Protein AF-A0A962DD55-F1 (afdb_monomer)

Solvent-accessible surface area (backbone atoms only — not comparable to full-atom values): 5621 Å² t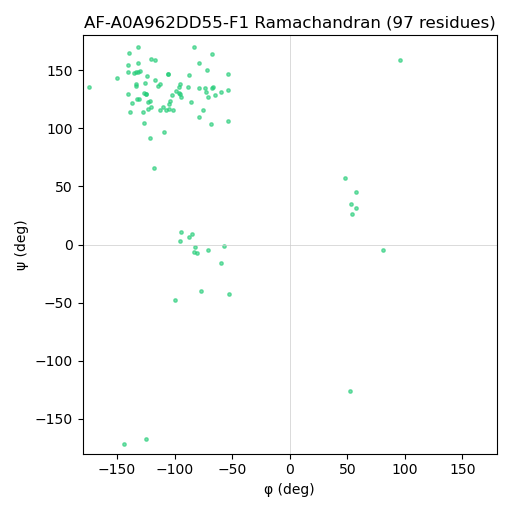otal; per-residue (Å²): 134,82,79,82,55,85,83,34,59,49,79,49,73,47,81,42,82,49,92,60,15,28,31,39,32,30,30,42,37,30,65,32,90,48,31,33,35,43,28,40,47,34,39,36,40,35,19,72,80,78,49,72,49,76,46,75,66,70,40,68,50,47,80,38,51,48,72,34,74,42,79,57,45,44,73,49,71,69,40,40,65,81,50,44,78,68,47,77,51,74,41,74,47,78,44,75,66,73,134

Foldseek 3Di:
DPPQDPVQKDKDWDWDDDDQAIKIFIKIFAQTQFWKKKKWQWKKFQWPVRDIDIDRDIDILDIAHHRGMDTRSDMDPRHRGNTDGPDMDTDMDMGTDDD

Radius of gyration: 15.12 Å; Cα contacts (8 Å, |Δi|>4): 242; chains: 1; bounding box: 34×27×42 Å

Structure (mmCIF, N/CA/C/O backbone):
data_AF-A0A962DD55-F1
#
_entry.id   AF-A0A962DD55-F1
#
loop_
_atom_site.group_PDB
_atom_site.id
_atom_site.type_symbol
_atom_site.label_atom_id
_atom_site.label_alt_id
_atom_site.label_comp_id
_atom_site.label_asym_id
_atom_site.label_entity_id
_atom_site.label_seq_id
_atom_site.pdbx_PDB_ins_code
_atom_site.Cartn_x
_atom_site.Cartn_y
_atom_site.Cartn_z
_atom_site.occupancy
_atom_site.B_iso_or_equiv
_atom_site.auth_seq_id
_atom_site.auth_comp_id
_atom_site.auth_asym_id
_atom_site.auth_atom_id
_atom_site.pdbx_PDB_model_num
ATOM 1 N N . MET A 1 1 ? 15.760 -18.835 -22.527 1.00 33.12 1 MET A N 1
ATOM 2 C CA . MET A 1 1 ? 15.095 -17.534 -22.321 1.00 33.12 1 MET A CA 1
ATOM 3 C C . MET A 1 1 ? 14.133 -17.713 -21.166 1.00 33.12 1 MET A C 1
ATOM 5 O O . MET A 1 1 ? 13.143 -18.407 -21.337 1.00 33.12 1 MET A O 1
ATOM 9 N N . GLN A 1 2 ? 14.482 -17.225 -19.975 1.00 32.28 2 GLN A N 1
ATOM 10 C CA . GLN A 1 2 ? 13.515 -17.140 -18.881 1.00 32.28 2 GLN A CA 1
ATOM 11 C C . GLN A 1 2 ? 12.606 -15.953 -19.196 1.00 32.28 2 GLN A C 1
ATOM 13 O O . GLN A 1 2 ? 13.087 -14.829 -19.307 1.00 32.28 2 GLN A O 1
ATOM 18 N N . THR A 1 3 ? 11.323 -16.221 -19.415 1.00 38.31 3 THR A N 1
ATOM 19 C CA . THR A 1 3 ? 10.257 -15.223 -19.317 1.00 38.31 3 THR A CA 1
ATOM 20 C C . THR A 1 3 ? 10.371 -14.579 -17.938 1.00 38.31 3 THR A C 1
ATOM 22 O O . THR A 1 3 ? 10.102 -15.243 -16.939 1.00 38.31 3 THR A O 1
ATOM 25 N N . LYS A 1 4 ? 10.863 -13.336 -17.873 1.00 44.06 4 LYS A N 1
ATOM 26 C CA . LYS A 1 4 ? 1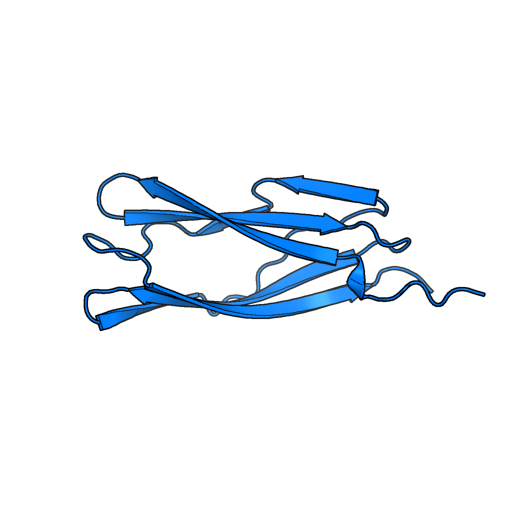0.833 -12.535 -16.647 1.00 44.06 4 LYS A CA 1
ATOM 27 C C . LYS A 1 4 ? 9.365 -12.216 -16.391 1.00 44.06 4 LYS A C 1
ATOM 29 O O . LYS A 1 4 ? 8.745 -11.487 -17.159 1.00 44.06 4 LYS A O 1
ATOM 34 N N . ASN A 1 5 ? 8.780 -12.925 -15.436 1.00 46.88 5 ASN A N 1
ATOM 35 C CA . ASN A 1 5 ? 7.365 -12.820 -15.132 1.00 46.88 5 ASN A CA 1
ATOM 36 C C . ASN A 1 5 ? 7.093 -11.478 -14.450 1.00 46.88 5 ASN A C 1
ATOM 38 O O . ASN A 1 5 ? 7.890 -10.989 -13.659 1.00 46.88 5 ASN A O 1
ATOM 42 N N . ARG A 1 6 ? 5.881 -10.964 -14.654 1.00 52.16 6 ARG A N 1
ATOM 43 C CA . ARG A 1 6 ? 5.271 -9.870 -13.878 1.00 52.16 6 ARG A CA 1
ATOM 44 C C . ARG A 1 6 ? 5.180 -10.143 -12.363 1.00 52.16 6 ARG A C 1
ATOM 46 O O . ARG A 1 6 ? 4.704 -9.286 -11.626 1.00 52.16 6 ARG A O 1
ATOM 53 N N . ASP A 1 7 ? 5.623 -11.320 -11.916 1.00 58.81 7 ASP A N 1
ATOM 54 C CA . ASP A 1 7 ? 5.640 -11.786 -10.526 1.00 58.81 7 ASP A CA 1
ATOM 55 C C . ASP A 1 7 ? 6.688 -11.064 -9.656 1.00 58.81 7 ASP A C 1
ATOM 57 O O . ASP A 1 7 ? 6.723 -11.273 -8.447 1.00 58.81 7 ASP A O 1
ATOM 61 N N . ASP A 1 8 ? 7.510 -10.190 -10.243 1.00 84.25 8 ASP A N 1
ATOM 62 C CA . ASP A 1 8 ? 8.614 -9.530 -9.541 1.00 84.25 8 ASP A CA 1
ATOM 63 C C . ASP A 1 8 ? 8.261 -8.130 -8.982 1.00 84.25 8 ASP A C 1
ATOM 65 O O . ASP A 1 8 ? 9.120 -7.458 -8.406 1.00 84.25 8 ASP A O 1
ATOM 69 N N . VAL A 1 9 ? 7.007 -7.670 -9.114 1.00 88.88 9 VAL A N 1
ATOM 70 C CA . VAL A 1 9 ? 6.536 -6.401 -8.520 1.00 88.88 9 VAL A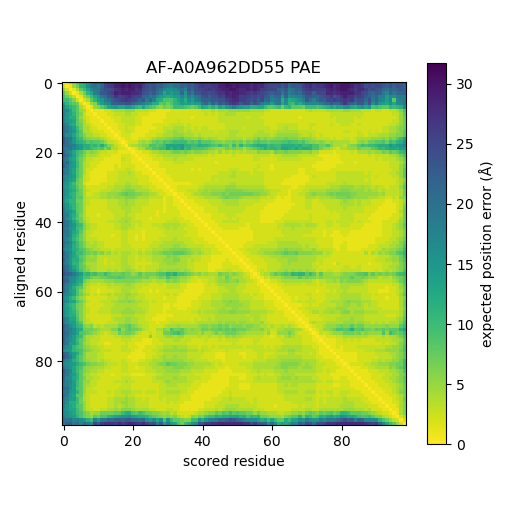 CA 1
ATOM 71 C C . VAL A 1 9 ? 5.663 -6.668 -7.294 1.00 88.88 9 VAL A C 1
ATOM 73 O O . VAL A 1 9 ? 4.554 -7.189 -7.404 1.00 88.88 9 VAL A O 1
ATOM 76 N N . GLU A 1 10 ? 6.116 -6.226 -6.121 1.00 93.12 10 GLU A N 1
ATOM 77 C CA . GLU A 1 10 ? 5.346 -6.303 -4.878 1.00 93.12 10 GLU A CA 1
ATOM 78 C C . GLU A 1 10 ? 4.775 -4.929 -4.510 1.00 93.12 10 GLU A C 1
ATOM 80 O O . GLU A 1 10 ? 5.509 -3.956 -4.315 1.00 93.12 10 GLU A O 1
ATOM 85 N N . VAL A 1 11 ? 3.450 -4.856 -4.354 1.00 92.56 11 VAL A N 1
ATOM 86 C CA . VAL A 1 11 ? 2.764 -3.709 -3.748 1.00 92.56 11 VAL A CA 1
ATOM 87 C C . VAL A 1 11 ? 2.274 -4.118 -2.368 1.00 92.56 11 VAL A C 1
ATOM 89 O O . VAL A 1 11 ? 1.401 -4.972 -2.227 1.00 92.56 11 VAL A O 1
ATOM 92 N N . SER A 1 12 ? 2.812 -3.478 -1.337 1.00 94.12 12 SER A N 1
ATOM 93 C CA . SER A 1 12 ? 2.462 -3.754 0.054 1.00 94.12 12 SER A CA 1
ATOM 94 C C . SER A 1 12 ? 2.162 -2.465 0.811 1.00 94.12 12 SER A C 1
ATOM 96 O O . SER A 1 12 ? 2.360 -1.352 0.319 1.00 94.12 12 SER A O 1
ATOM 98 N N . PHE A 1 13 ? 1.638 -2.584 2.028 1.00 94.69 13 PHE A N 1
ATOM 99 C CA . PHE A 1 13 ? 1.352 -1.424 2.863 1.00 94.69 13 PHE A CA 1
ATOM 100 C C . PHE A 1 13 ? 1.697 -1.682 4.324 1.00 94.69 13 PHE A C 1
ATOM 102 O O . PHE A 1 13 ? 1.700 -2.810 4.815 1.00 94.69 13 PHE A O 1
ATOM 109 N N . ARG A 1 14 ? 1.973 -0.597 5.049 1.00 94.69 14 ARG A N 1
ATOM 110 C CA . ARG A 1 14 ? 2.098 -0.591 6.507 1.00 94.69 14 ARG A CA 1
ATOM 111 C C . ARG A 1 14 ? 0.985 0.252 7.100 1.00 94.69 14 ARG A C 1
ATOM 113 O O . ARG A 1 14 ? 0.747 1.367 6.654 1.00 94.69 14 ARG A O 1
ATOM 120 N N . GLN A 1 15 ? 0.370 -0.250 8.161 1.00 93.94 15 GLN A N 1
ATOM 121 C CA . GLN A 1 15 ? -0.588 0.505 8.959 1.00 93.94 15 GLN A CA 1
ATOM 122 C C . GLN A 1 15 ? 0.111 1.053 10.205 1.00 93.94 15 GLN A C 1
ATOM 124 O O . GLN A 1 15 ? 0.817 0.324 10.905 1.00 93.94 15 GLN A O 1
ATOM 129 N N . LYS A 1 16 ? -0.081 2.336 10.496 1.00 94.50 16 LYS A N 1
ATOM 130 C CA . LYS A 1 16 ? 0.406 2.997 11.706 1.00 94.50 16 LYS A CA 1
ATOM 131 C C . LYS A 1 16 ? -0.764 3.693 12.382 1.00 94.50 16 LYS A C 1
ATOM 133 O O . LYS A 1 16 ? -1.504 4.427 11.737 1.00 94.50 16 LYS A O 1
ATOM 138 N N . ARG A 1 17 ? -0.934 3.480 13.683 1.00 91.62 17 ARG A N 1
ATOM 139 C CA . ARG A 1 17 ? -1.959 4.201 14.439 1.00 91.62 17 ARG A CA 1
ATOM 140 C C . ARG A 1 17 ? -1.528 5.653 14.642 1.00 91.62 17 ARG A C 1
ATOM 142 O O . ARG A 1 17 ? -0.399 5.906 15.061 1.00 91.62 17 ARG A O 1
ATOM 149 N N . GLU A 1 18 ? -2.422 6.589 14.347 1.00 89.69 18 GLU A N 1
ATOM 150 C CA . GLU A 1 18 ? -2.192 8.028 14.468 1.00 89.69 18 GLU A CA 1
ATOM 151 C C . GLU A 1 18 ? -3.447 8.700 15.044 1.00 89.69 18 GLU A C 1
ATOM 153 O O . GLU A 1 18 ? -4.513 8.718 14.425 1.00 89.69 18 GLU A O 1
ATOM 158 N N . ASN A 1 19 ? -3.325 9.243 16.261 1.00 85.88 19 ASN A N 1
ATOM 159 C CA . ASN A 1 19 ? -4.446 9.756 17.054 1.00 85.88 19 ASN A CA 1
ATOM 1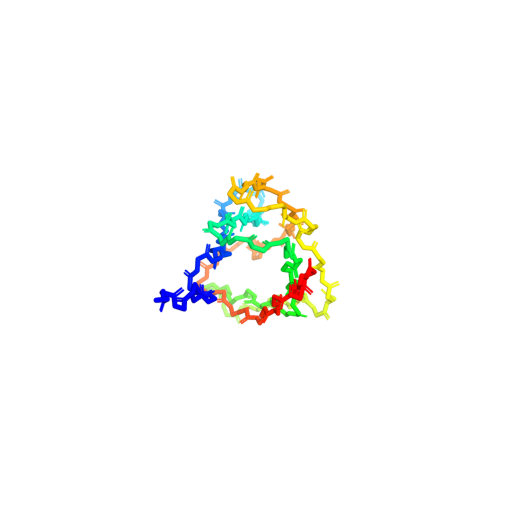60 C C . ASN A 1 19 ? -5.578 8.714 17.183 1.00 85.88 19 ASN A C 1
ATOM 162 O O . ASN A 1 19 ? -5.357 7.578 17.609 1.00 85.88 19 ASN A O 1
ATOM 166 N N . SER A 1 20 ? -6.798 9.101 16.816 1.00 89.12 20 SER A N 1
ATOM 167 C CA . SER A 1 20 ? -7.976 8.240 16.800 1.00 89.12 20 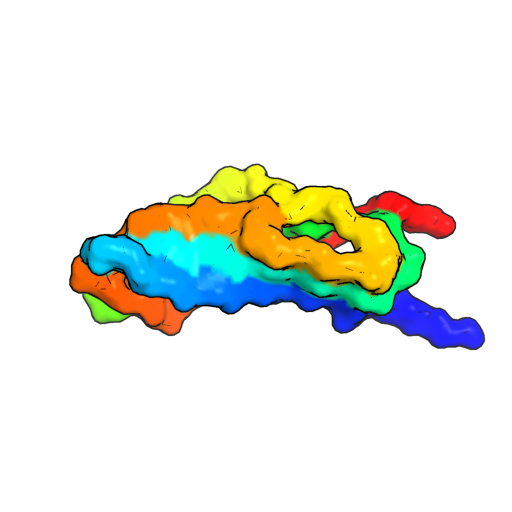SER A CA 1
ATOM 168 C C . SER A 1 20 ? -8.066 7.337 15.569 1.00 89.12 20 SER A C 1
ATOM 170 O O . SER A 1 20 ? -8.940 6.481 15.549 1.00 89.12 20 SER A O 1
ATOM 172 N N . GLY A 1 21 ? -7.210 7.482 14.556 1.00 94.06 21 GLY A N 1
ATOM 173 C CA . GLY A 1 21 ? -7.304 6.729 13.303 1.00 94.06 21 GLY A CA 1
ATOM 174 C C . GLY A 1 21 ? -6.042 5.966 12.935 1.00 94.06 21 GLY A C 1
ATOM 175 O O . GLY A 1 21 ? -5.106 5.809 13.721 1.00 94.06 21 GLY A O 1
ATOM 176 N N . TRP A 1 22 ? -6.031 5.506 11.691 1.00 95.88 22 TRP A N 1
ATOM 177 C CA . TRP A 1 22 ? -4.919 4.814 11.066 1.00 95.88 22 TRP A CA 1
ATOM 178 C C . TRP A 1 22 ? -4.393 5.618 9.884 1.00 95.88 22 TRP A C 1
ATOM 180 O O . TRP A 1 22 ? -5.142 6.230 9.120 1.00 95.88 22 TRP A O 1
ATOM 190 N N . GLN A 1 23 ? -3.079 5.598 9.757 1.00 95.75 23 GLN A N 1
ATOM 191 C CA . GLN A 1 23 ? -2.341 6.002 8.581 1.00 95.75 23 GLN A CA 1
ATOM 192 C C . GLN A 1 23 ? -1.906 4.730 7.853 1.00 95.75 23 GLN A C 1
ATOM 194 O O . GLN A 1 23 ? -1.332 3.830 8.471 1.00 95.75 23 GLN A O 1
ATOM 199 N N . VAL A 1 24 ? -2.180 4.648 6.555 1.00 95.50 24 VAL A N 1
ATOM 200 C CA . VAL A 1 24 ? -1.766 3.528 5.703 1.00 95.50 24 VAL A CA 1
ATOM 201 C C . VAL A 1 24 ? -0.731 4.041 4.717 1.00 95.50 24 VAL A C 1
ATOM 203 O O . VAL A 1 24 ? -1.010 4.921 3.908 1.00 95.50 24 VAL A O 1
ATOM 206 N N . GLU A 1 25 ? 0.488 3.526 4.826 1.00 95.69 25 GLU A N 1
ATOM 207 C CA . GLU A 1 25 ? 1.615 3.908 3.982 1.00 95.69 25 GLU A CA 1
ATOM 208 C C . GLU A 1 25 ? 1.893 2.806 2.966 1.00 95.69 25 GLU A C 1
ATOM 210 O O . GLU A 1 25 ? 2.203 1.672 3.342 1.00 95.69 25 GLU A O 1
ATOM 215 N N . TRP A 1 26 ? 1.811 3.152 1.687 1.00 95.25 26 TRP A N 1
ATOM 216 C CA . TRP A 1 26 ? 2.006 2.212 0.589 1.00 95.25 26 TRP A CA 1
ATOM 217 C C . TRP A 1 26 ? 3.471 2.110 0.193 1.00 95.25 26 TRP A C 1
ATOM 219 O O . TRP A 1 26 ? 4.229 3.082 0.261 1.00 95.25 26 TRP A O 1
ATOM 229 N N . LYS A 1 27 ? 3.877 0.916 -0.216 1.00 94.75 27 LYS A N 1
ATOM 230 C CA . LYS A 1 27 ? 5.243 0.569 -0.585 1.00 94.75 27 LYS A CA 1
ATOM 231 C C . LYS A 1 27 ? 5.219 -0.231 -1.872 1.00 94.75 27 LYS A C 1
ATOM 233 O O . LYS A 1 27 ? 4.283 -0.989 -2.114 1.00 94.75 27 LYS A O 1
ATOM 238 N N . VAL A 1 28 ? 6.264 -0.045 -2.662 1.00 94.81 28 VAL A N 1
ATOM 239 C CA . VAL A 1 28 ? 6.473 -0.791 -3.897 1.00 94.81 28 VAL A CA 1
ATOM 240 C C . VAL A 1 28 ? 7.907 -1.272 -3.942 1.00 94.81 28 VAL A C 1
ATOM 242 O O . VAL A 1 28 ? 8.833 -0.504 -3.651 1.00 94.81 28 VAL A O 1
ATOM 245 N N . GLU A 1 29 ? 8.070 -2.523 -4.335 1.00 95.19 29 GLU A N 1
ATOM 246 C CA . GLU A 1 29 ? 9.339 -3.139 -4.698 1.00 95.19 29 GLU A CA 1
ATOM 247 C C . GLU A 1 29 ? 9.215 -3.638 -6.138 1.00 95.19 29 GLU A C 1
ATOM 249 O O . GLU A 1 29 ? 8.280 -4.367 -6.461 1.00 95.19 29 GLU A O 1
ATOM 254 N N . ASN A 1 30 ? 10.108 -3.175 -7.011 1.00 93.81 30 ASN A N 1
ATOM 255 C CA . ASN A 1 30 ? 10.208 -3.608 -8.396 1.00 93.81 30 ASN A CA 1
ATOM 256 C C . ASN A 1 30 ? 11.485 -4.432 -8.551 1.00 93.81 30 ASN A C 1
ATOM 258 O O . ASN A 1 30 ? 12.557 -3.860 -8.730 1.00 93.81 30 ASN A O 1
ATOM 262 N N . ASN A 1 31 ? 11.364 -5.753 -8.493 1.00 91.94 31 ASN A N 1
ATOM 263 C CA . ASN A 1 31 ? 12.458 -6.687 -8.770 1.00 91.94 31 ASN A CA 1
ATOM 264 C C . ASN A 1 31 ? 12.434 -7.165 -10.235 1.00 91.94 31 ASN A C 1
AT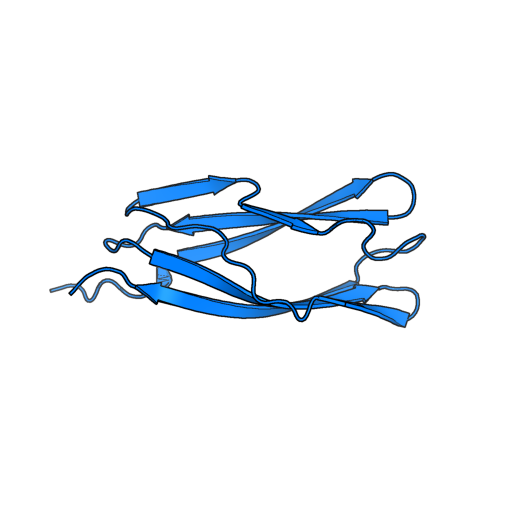OM 266 O O . ASN A 1 31 ? 13.093 -8.138 -10.586 1.00 91.94 31 ASN A O 1
ATOM 270 N N . SER A 1 32 ? 11.611 -6.538 -11.087 1.00 89.31 32 SER A N 1
ATOM 271 C CA . SER A 1 32 ? 11.562 -6.851 -12.513 1.00 89.31 32 SER A CA 1
ATOM 272 C C . SER A 1 32 ? 12.668 -6.114 -13.276 1.00 89.31 32 SER A C 1
ATOM 274 O O . SER A 1 32 ? 13.329 -5.209 -12.759 1.00 89.31 32 SER A O 1
ATOM 276 N N . ALA A 1 33 ? 12.851 -6.486 -14.544 1.00 88.62 33 ALA A N 1
ATOM 277 C CA . ALA A 1 33 ? 13.809 -5.835 -15.435 1.00 88.62 33 ALA A CA 1
ATOM 278 C C . ALA A 1 33 ? 13.285 -4.563 -16.099 1.00 88.62 33 ALA A C 1
ATOM 280 O O . ALA A 1 33 ? 14.057 -3.894 -16.786 1.00 88.62 33 ALA A O 1
ATOM 281 N N . ASP A 1 34 ? 12.002 -4.265 -15.917 1.00 89.88 34 ASP A N 1
ATOM 282 C CA . ASP A 1 34 ? 11.312 -3.207 -16.632 1.00 89.88 34 ASP A CA 1
ATOM 283 C C . 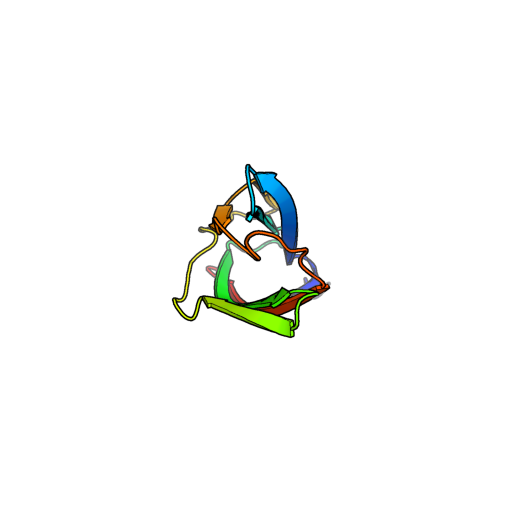ASP A 1 34 ? 11.083 -2.011 -15.714 1.00 89.88 34 ASP A C 1
ATOM 285 O O . ASP A 1 34 ? 10.856 -2.143 -14.505 1.00 89.88 34 ASP A O 1
ATOM 289 N N . THR A 1 35 ? 11.128 -0.818 -16.298 1.00 92.50 35 THR A N 1
ATOM 290 C CA . THR A 1 35 ? 10.628 0.381 -15.632 1.00 92.50 35 THR A CA 1
ATOM 291 C C . THR A 1 35 ? 9.105 0.290 -15.590 1.00 92.50 35 THR A C 1
ATOM 293 O O . THR A 1 35 ? 8.458 0.087 -16.618 1.00 92.50 35 THR A O 1
ATOM 296 N N . ILE A 1 36 ? 8.514 0.440 -14.408 1.00 92.81 36 ILE A N 1
ATOM 297 C CA . ILE A 1 36 ? 7.074 0.259 -14.195 1.00 92.81 36 ILE A CA 1
ATOM 298 C C . ILE A 1 36 ? 6.455 1.419 -13.414 1.00 92.81 36 ILE A C 1
ATOM 300 O O . ILE A 1 36 ? 7.124 2.119 -12.664 1.00 92.81 36 ILE A O 1
ATOM 304 N N . GLU A 1 37 ? 5.151 1.631 -13.559 1.00 94.62 37 GLU A N 1
ATOM 305 C CA . GLU A 1 37 ? 4.360 2.544 -12.731 1.00 94.62 37 GLU A CA 1
ATOM 306 C C . GLU A 1 37 ? 3.157 1.786 -12.159 1.00 94.62 37 GLU A C 1
ATOM 308 O O . GLU A 1 37 ? 2.184 1.529 -12.878 1.00 94.62 37 GLU A O 1
ATOM 313 N N . PRO A 1 38 ? 3.178 1.429 -10.866 1.00 93.88 38 PRO A N 1
ATOM 314 C CA . PRO A 1 38 ? 2.026 0.851 -10.208 1.00 93.88 38 PRO A CA 1
ATOM 315 C C . PRO A 1 38 ? 1.035 1.956 -9.857 1.00 93.88 38 PRO A C 1
ATOM 317 O O . PRO A 1 38 ? 1.386 2.998 -9.294 1.00 93.88 38 PRO A O 1
ATOM 320 N N . VAL A 1 39 ? -0.232 1.704 -10.140 1.00 94.81 39 VAL A N 1
ATOM 321 C CA . VAL A 1 39 ? -1.341 2.614 -9.885 1.00 94.81 39 VAL A CA 1
ATOM 322 C C . VAL A 1 39 ? -2.351 1.898 -9.004 1.00 94.81 39 VAL A C 1
ATOM 324 O O . VAL A 1 39 ? -2.885 0.856 -9.377 1.00 94.81 39 VAL A O 1
ATOM 327 N N . LEU A 1 40 ? -2.655 2.475 -7.843 1.00 94.81 40 LEU A N 1
ATOM 328 C CA . LEU A 1 40 ? -3.786 2.034 -7.033 1.00 94.81 40 LEU A CA 1
ATOM 329 C C . LEU A 1 40 ? -5.054 2.620 -7.641 1.00 94.81 40 LEU A C 1
ATOM 331 O O . LEU A 1 40 ? -5.266 3.834 -7.586 1.00 94.81 40 LEU A O 1
ATOM 335 N N . LYS A 1 41 ? -5.878 1.764 -8.240 1.00 95.06 41 LYS A N 1
ATOM 336 C CA . LYS A 1 41 ? -7.146 2.148 -8.867 1.00 95.06 41 LYS A CA 1
ATOM 337 C C . LYS A 1 41 ? -8.221 2.385 -7.824 1.00 95.06 41 LYS A C 1
ATOM 339 O O . LYS A 1 41 ? -8.985 3.340 -7.929 1.00 95.06 41 LYS A O 1
ATOM 344 N N . PHE A 1 42 ? -8.220 1.529 -6.812 1.00 94.88 42 PHE A N 1
ATOM 345 C CA . PHE A 1 42 ? -9.235 1.492 -5.782 1.00 94.88 42 PHE A CA 1
ATOM 346 C C . PHE A 1 42 ? -8.639 1.007 -4.468 1.00 94.88 42 PHE A C 1
ATOM 348 O O . PHE A 1 42 ? -7.777 0.123 -4.445 1.00 94.88 42 PHE A O 1
ATOM 355 N N . ARG A 1 43 ? -9.118 1.587 -3.367 1.00 95.88 43 ARG A N 1
ATOM 356 C CA . ARG A 1 43 ? -8.828 1.136 -2.006 1.00 95.88 43 ARG A CA 1
ATOM 357 C C . ARG A 1 43 ? -10.089 1.246 -1.170 1.00 95.88 43 ARG A C 1
ATOM 359 O O . ARG A 1 43 ? -10.682 2.323 -1.096 1.00 95.88 43 ARG A O 1
ATOM 366 N N . LYS A 1 44 ? -10.449 0.173 -0.477 1.00 97.19 44 LYS A N 1
ATOM 367 C CA . LYS A 1 44 ? -11.533 0.182 0.501 1.00 97.19 44 LYS A CA 1
ATOM 368 C C . LYS A 1 44 ? -11.087 -0.450 1.803 1.00 97.19 44 LYS A C 1
ATOM 370 O O . LYS A 1 44 ? -10.620 -1.583 1.850 1.00 97.19 44 LYS A O 1
ATOM 375 N N . TYR A 1 45 ? -11.249 0.316 2.871 1.00 97.12 45 TYR A N 1
ATOM 376 C CA . TYR A 1 45 ? -10.923 -0.066 4.233 1.00 97.12 45 TYR A CA 1
ATOM 377 C C . TYR A 1 45 ? -12.205 -0.454 4.945 1.00 97.12 45 TYR A C 1
ATOM 379 O O . TYR A 1 45 ? -13.079 0.390 5.145 1.00 97.12 45 TYR A O 1
ATOM 387 N N . ILE A 1 46 ? -12.313 -1.717 5.337 1.00 97.75 46 ILE A N 1
ATOM 388 C CA . ILE A 1 46 ? -13.403 -2.211 6.175 1.00 97.75 46 ILE A CA 1
ATOM 389 C C . ILE A 1 46 ? -12.918 -2.168 7.618 1.00 97.75 46 ILE A C 1
ATOM 391 O O . ILE A 1 46 ? -11.835 -2.664 7.935 1.00 97.75 46 ILE A O 1
ATOM 395 N N . CYS A 1 47 ? -13.692 -1.533 8.487 1.00 97.19 47 CYS A N 1
ATOM 396 C CA . CYS A 1 47 ? -13.350 -1.317 9.882 1.00 97.19 47 CYS A CA 1
ATOM 397 C C . CYS A 1 47 ? -14.166 -2.252 10.784 1.00 97.19 47 CYS A C 1
ATOM 399 O O . CYS A 1 47 ? -15.353 -2.462 10.551 1.00 97.19 47 CYS A O 1
ATOM 401 N N . LYS A 1 48 ? -13.584 -2.705 11.903 1.00 96.88 48 LYS A N 1
ATOM 402 C CA . LYS A 1 48 ? -14.237 -3.648 12.843 1.00 96.88 48 LYS A CA 1
ATOM 403 C C . LYS A 1 48 ? -15.544 -3.162 13.478 1.00 96.88 48 LYS A C 1
ATOM 405 O O . LYS A 1 48 ? -16.280 -3.947 14.063 1.00 96.88 48 LYS A O 1
ATOM 410 N N . ASN A 1 49 ? -15.825 -1.864 13.415 1.00 95.75 49 ASN A N 1
ATOM 411 C CA . ASN A 1 49 ? -17.083 -1.278 13.882 1.00 95.75 49 ASN A CA 1
ATOM 412 C C . ASN A 1 49 ? -18.196 -1.345 12.816 1.00 95.75 49 ASN A C 1
ATOM 414 O O . ASN A 1 49 ? -19.220 -0.686 12.974 1.00 95.75 49 ASN A O 1
ATOM 418 N N . GLY A 1 50 ? -17.974 -2.068 11.714 1.00 94.81 50 GLY A N 1
ATOM 419 C CA . GLY A 1 50 ? -18.898 -2.203 10.588 1.00 94.81 50 GLY A CA 1
ATOM 420 C C . GLY A 1 50 ? -18.876 -1.038 9.593 1.00 94.81 50 GLY A C 1
ATOM 421 O O . GLY A 1 50 ? -19.551 -1.110 8.571 1.00 94.81 50 GLY A O 1
ATOM 422 N N . SER A 1 51 ? -18.116 0.034 9.857 1.00 96.31 51 SER A N 1
ATOM 423 C CA . SER A 1 51 ? -17.954 1.134 8.896 1.00 96.31 51 SER A CA 1
ATOM 424 C C . SER A 1 51 ? -16.960 0.778 7.789 1.00 96.31 51 SER A C 1
ATOM 426 O O . SER A 1 51 ? -16.066 -0.045 7.984 1.00 96.31 51 SER A O 1
ATOM 428 N N . SER A 1 52 ? -17.081 1.435 6.636 1.00 96.19 52 SER A N 1
ATOM 429 C CA . SER A 1 52 ? -16.103 1.342 5.553 1.00 96.19 52 SER A CA 1
ATOM 430 C C . SER A 1 52 ? -15.717 2.719 5.031 1.00 96.19 52 SER A C 1
ATOM 432 O O . SER A 1 52 ? -16.538 3.636 5.019 1.00 96.19 52 SER A O 1
ATOM 434 N N . GLN A 1 53 ? -14.478 2.854 4.569 1.00 95.81 53 GLN A N 1
ATOM 435 C CA . GLN A 1 53 ? -13.988 4.049 3.887 1.00 95.81 53 GLN A CA 1
ATOM 436 C C . GLN A 1 53 ? -13.414 3.669 2.530 1.00 95.81 53 GLN A C 1
ATOM 438 O O . GLN A 1 53 ? -12.585 2.766 2.438 1.00 95.81 53 GLN A O 1
ATOM 443 N N . GLU A 1 54 ? -13.844 4.374 1.494 1.00 95.62 54 GLU A N 1
ATOM 444 C CA . GLU A 1 54 ? -13.423 4.146 0.117 1.00 95.62 54 GLU A CA 1
ATOM 445 C C . GLU A 1 54 ? -12.595 5.326 -0.392 1.00 95.62 54 GLU A C 1
ATOM 447 O O . GLU A 1 54 ? -12.936 6.487 -0.157 1.00 95.62 54 GLU A O 1
ATOM 452 N N . ILE A 1 55 ? -11.513 5.022 -1.107 1.00 93.44 55 ILE A N 1
ATOM 453 C CA . ILE A 1 55 ? -10.699 5.990 -1.836 1.00 93.44 55 ILE A CA 1
ATOM 454 C C . ILE A 1 55 ? -10.697 5.568 -3.307 1.00 93.44 55 ILE A C 1
ATOM 456 O O . ILE A 1 55 ? -9.878 4.758 -3.739 1.00 93.44 55 ILE A O 1
ATOM 460 N N . GLY A 1 56 ? -11.650 6.113 -4.066 1.00 81.62 56 GLY A N 1
ATOM 461 C CA . GLY A 1 56 ? -11.866 5.802 -5.487 1.00 81.62 56 GLY A CA 1
ATOM 462 C C . GLY A 1 56 ? -11.041 6.645 -6.467 1.00 81.62 56 GLY A C 1
ATOM 463 O O . GLY A 1 56 ? -11.264 6.585 -7.673 1.00 81.62 56 GLY A O 1
ATOM 464 N N . VAL A 1 57 ? -10.115 7.474 -5.976 1.00 88.44 57 VAL A N 1
ATOM 465 C CA . VAL A 1 57 ? -9.228 8.261 -6.842 1.00 88.44 57 VAL A CA 1
ATOM 466 C C . VAL A 1 57 ? -8.014 7.414 -7.208 1.00 88.44 57 VAL A C 1
ATOM 468 O O . VAL A 1 57 ? -7.272 6.972 -6.325 1.00 88.44 57 VAL A O 1
ATOM 471 N N . GLN A 1 58 ? -7.795 7.230 -8.514 1.00 92.31 58 GLN A N 1
ATOM 472 C CA . GLN A 1 58 ? -6.601 6.557 -9.017 1.00 92.31 58 GLN A CA 1
ATOM 473 C C . GLN A 1 58 ? -5.353 7.312 -8.571 1.00 92.31 58 GLN A C 1
ATOM 475 O O . GLN A 1 58 ? -5.255 8.528 -8.751 1.00 92.31 58 GLN A O 1
ATOM 480 N N . GLN A 1 59 ? -4.385 6.589 -8.019 1.00 94.62 59 GLN A N 1
ATOM 481 C CA . GLN A 1 59 ? -3.171 7.207 -7.513 1.00 94.62 59 GLN A CA 1
ATOM 482 C C . GLN A 1 59 ? -1.943 6.397 -7.899 1.00 94.62 59 GLN A C 1
ATOM 484 O O . GLN A 1 59 ? -1.823 5.220 -7.562 1.00 94.62 59 GLN A O 1
ATOM 489 N N . SER A 1 60 ? -1.033 7.053 -8.615 1.00 94.38 60 SER A N 1
ATOM 490 C CA . SER A 1 60 ? 0.273 6.491 -8.940 1.00 94.38 60 SER A CA 1
ATOM 491 C C . SER A 1 60 ? 1.106 6.342 -7.670 1.00 94.38 60 SER A C 1
ATOM 493 O O . SER A 1 60 ? 1.173 7.255 -6.842 1.00 94.38 60 SER A O 1
ATOM 495 N N . LEU A 1 61 ? 1.767 5.194 -7.535 1.00 94.12 61 LEU A N 1
ATOM 496 C CA . LEU A 1 61 ? 2.809 4.965 -6.534 1.00 94.12 61 LEU A CA 1
ATOM 497 C C . LEU A 1 61 ? 4.172 5.521 -7.002 1.00 94.12 61 LEU A C 1
ATOM 499 O O . LEU A 1 61 ? 5.145 5.590 -6.244 1.00 94.12 61 LEU A O 1
ATOM 503 N N . GLY A 1 62 ? 4.203 6.062 -8.218 1.00 93.50 62 GLY A N 1
ATOM 504 C CA . GLY A 1 62 ? 5.353 6.629 -8.898 1.00 93.50 62 GLY A CA 1
ATOM 505 C C . GLY A 1 62 ? 6.019 5.629 -9.830 1.00 93.50 62 GLY A C 1
ATOM 506 O O . GLY A 1 62 ? 5.879 4.420 -9.670 1.00 93.50 62 GLY A O 1
ATOM 507 N N . VAL A 1 63 ? 6.759 6.177 -10.790 1.00 93.88 63 VAL A N 1
ATOM 508 C CA . VAL A 1 63 ? 7.599 5.402 -11.702 1.00 93.88 63 VAL A CA 1
ATOM 509 C C . VAL A 1 63 ? 8.750 4.770 -10.916 1.00 93.88 63 VAL A C 1
ATOM 511 O O . VAL A 1 63 ? 9.370 5.423 -10.071 1.00 93.88 63 VAL A O 1
ATOM 514 N N . MET A 1 64 ? 8.986 3.494 -11.190 1.00 92.81 64 MET A N 1
ATOM 515 C CA . MET A 1 64 ? 9.929 2.608 -10.529 1.00 92.81 64 MET A CA 1
ATOM 516 C C . MET A 1 64 ? 10.880 2.053 -11.578 1.00 92.81 64 MET A C 1
ATOM 518 O O . MET A 1 64 ? 10.459 1.320 -12.467 1.00 92.81 64 MET A O 1
ATOM 522 N N . GLU A 1 65 ? 12.162 2.373 -11.455 1.00 93.69 65 GLU A N 1
ATOM 523 C CA . GLU A 1 65 ? 13.197 1.741 -12.275 1.00 93.69 65 GLU A CA 1
ATOM 524 C C . GLU A 1 65 ? 13.352 0.252 -11.916 1.00 93.69 65 GLU A C 1
ATOM 526 O O . GLU A 1 65 ? 12.872 -0.169 -10.850 1.00 93.69 65 GLU A O 1
ATOM 531 N N . PRO A 1 66 ? 14.012 -0.551 -12.766 1.00 92.81 66 PRO A N 1
ATOM 532 C CA . PRO A 1 66 ? 14.358 -1.933 -12.446 1.00 92.81 66 PRO A CA 1
ATOM 533 C C . PRO A 1 66 ? 15.131 -2.049 -11.126 1.00 92.81 66 PRO A C 1
ATOM 535 O O . PRO A 1 66 ? 15.925 -1.166 -10.788 1.00 92.81 66 PRO A O 1
ATOM 538 N N . GLU A 1 67 ? 14.916 -3.145 -10.394 1.00 92.12 67 GLU A N 1
ATOM 539 C CA . GLU A 1 67 ? 15.587 -3.460 -9.115 1.00 92.12 67 GLU A CA 1
ATOM 540 C C . GLU A 1 67 ? 15.495 -2.331 -8.061 1.00 92.12 67 GLU A C 1
ATOM 542 O O . GLU A 1 67 ? 16.434 -2.071 -7.301 1.00 92.12 67 GLU A O 1
ATOM 547 N N . SER A 1 68 ? 14.372 -1.606 -8.028 1.00 94.56 68 SER A N 1
ATOM 548 C CA . SER A 1 68 ? 14.196 -0.427 -7.177 1.00 94.56 68 SER A CA 1
ATOM 549 C C . SER A 1 68 ? 13.088 -0.582 -6.138 1.00 94.56 68 SER A C 1
ATOM 551 O O . SER A 1 68 ? 12.160 -1.381 -6.258 1.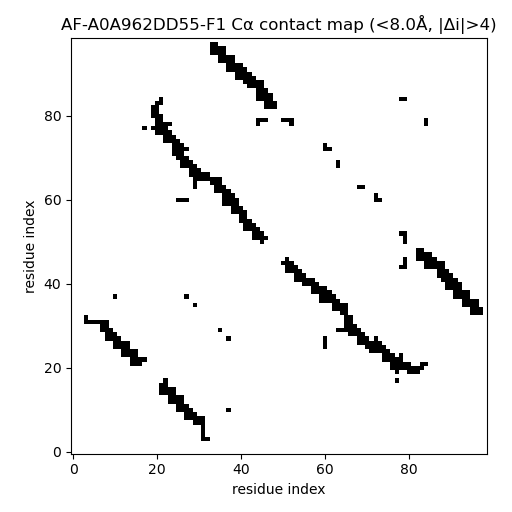00 94.56 68 SER A O 1
ATOM 553 N N . ARG A 1 69 ? 13.172 0.231 -5.080 1.00 94.81 69 ARG A N 1
ATOM 554 C CA . ARG A 1 69 ? 12.205 0.246 -3.979 1.00 94.81 69 ARG A CA 1
ATOM 555 C C . ARG A 1 69 ? 11.790 1.659 -3.629 1.00 94.81 69 ARG A C 1
ATOM 557 O O . ARG A 1 69 ? 12.631 2.544 -3.469 1.00 94.81 69 ARG A O 1
ATOM 564 N N . LYS A 1 70 ? 10.494 1.841 -3.382 1.00 92.38 70 LYS A N 1
ATOM 565 C CA . LYS A 1 70 ? 9.936 3.102 -2.904 1.00 92.38 70 LYS A CA 1
ATOM 566 C C . LYS A 1 70 ? 9.094 2.881 -1.662 1.00 92.38 70 LYS A C 1
ATOM 568 O O . LYS A 1 70 ? 8.042 2.242 -1.673 1.00 92.38 70 LYS A O 1
ATOM 573 N N . LEU A 1 71 ? 9.588 3.440 -0.563 1.00 87.88 71 LEU A N 1
ATOM 574 C CA . LEU A 1 71 ? 8.913 3.433 0.725 1.00 87.88 71 LEU A CA 1
ATOM 575 C C . LEU A 1 71 ? 7.981 4.640 0.829 1.00 87.88 71 LEU A C 1
ATOM 577 O O . LEU A 1 71 ? 8.390 5.759 0.532 1.00 87.88 71 LEU A O 1
ATOM 581 N N . ASN A 1 72 ? 6.764 4.420 1.328 1.00 82.50 72 ASN A N 1
ATOM 582 C CA . ASN A 1 72 ? 5.763 5.467 1.555 1.00 82.50 72 ASN A CA 1
ATOM 583 C C . ASN A 1 72 ? 5.420 6.240 0.270 1.00 82.50 72 ASN A C 1
ATOM 585 O O . ASN A 1 72 ? 5.366 7.468 0.273 1.00 82.50 72 ASN A O 1
ATOM 589 N N . ALA A 1 73 ? 5.212 5.507 -0.826 1.00 85.44 73 ALA A N 1
ATOM 590 C CA . ALA A 1 73 ? 4.874 6.050 -2.137 1.00 85.44 73 ALA A CA 1
ATOM 591 C C . ALA A 1 73 ? 3.657 6.985 -2.080 1.00 85.44 73 ALA A C 1
ATOM 593 O O . ALA A 1 73 ? 3.682 8.069 -2.659 1.00 85.44 73 ALA A O 1
ATOM 594 N N . ILE A 1 74 ? 2.636 6.583 -1.321 1.00 93.25 74 ILE A N 1
ATOM 595 C CA . ILE A 1 74 ? 1.498 7.418 -0.939 1.00 93.25 74 ILE A CA 1
ATOM 596 C C . ILE A 1 74 ? 1.127 7.143 0.525 1.00 93.25 74 ILE A C 1
ATOM 598 O O . ILE A 1 74 ? 1.539 6.132 1.109 1.00 93.25 74 ILE A O 1
ATOM 602 N N . ARG A 1 75 ? 0.321 8.034 1.111 1.00 94.06 75 ARG A N 1
ATOM 603 C CA . ARG A 1 75 ? -0.232 7.873 2.459 1.00 94.06 75 ARG A CA 1
ATOM 604 C C . ARG A 1 75 ? -1.722 8.172 2.471 1.00 94.06 75 ARG A C 1
ATOM 606 O O . ARG A 1 75 ? -2.119 9.286 2.139 1.00 94.06 75 ARG A O 1
ATOM 613 N N . ASP A 1 76 ? -2.504 7.221 2.958 1.00 94.31 76 ASP A N 1
ATOM 614 C CA . ASP A 1 76 ? -3.908 7.432 3.288 1.00 94.31 76 ASP A CA 1
ATOM 615 C C . ASP A 1 76 ? -4.019 7.739 4.792 1.00 94.31 76 ASP A C 1
ATOM 617 O O . ASP A 1 76 ? -3.356 7.108 5.620 1.00 94.31 76 ASP A O 1
ATOM 621 N N . GLN A 1 77 ? -4.811 8.746 5.162 1.00 93.56 77 GLN A N 1
ATOM 622 C CA . GLN A 1 77 ? -4.900 9.258 6.535 1.00 93.56 77 GLN A CA 1
ATOM 623 C C . GLN A 1 77 ? -6.313 9.143 7.099 1.00 93.56 77 GLN A C 1
ATOM 625 O O . GLN A 1 77 ? -7.287 9.105 6.354 1.00 93.56 77 GLN A O 1
ATOM 630 N N . LYS A 1 78 ? -6.419 9.184 8.436 1.00 93.62 78 LYS A N 1
ATOM 631 C CA . LYS A 1 78 ? -7.698 9.176 9.171 1.00 93.62 78 LYS A CA 1
ATOM 632 C C . LYS A 1 78 ? -8.569 7.952 8.842 1.00 93.62 78 LYS A C 1
ATOM 634 O O . LYS A 1 78 ? -9.797 8.017 8.918 1.00 93.62 78 LYS A O 1
ATOM 639 N N . ILE A 1 79 ? -7.923 6.826 8.544 1.00 95.88 79 ILE A N 1
ATOM 640 C CA . ILE A 1 79 ? -8.591 5.567 8.227 1.00 95.88 79 ILE A CA 1
ATOM 641 C C . ILE A 1 79 ? -9.166 4.945 9.498 1.00 95.88 79 ILE A C 1
ATOM 643 O O . ILE A 1 79 ? -8.495 4.917 10.529 1.00 95.88 79 ILE A O 1
ATOM 647 N N . CYS A 1 80 ? -10.410 4.459 9.442 1.00 95.31 80 CYS A N 1
ATOM 648 C CA . CYS A 1 80 ? -11.094 3.792 10.557 1.00 95.31 80 CYS A CA 1
ATOM 649 C C . CYS A 1 80 ? -11.003 4.555 11.896 1.00 95.31 80 CYS A C 1
ATOM 651 O O . CYS A 1 80 ? -10.513 4.020 12.894 1.00 95.31 80 CYS A O 1
ATOM 653 N N . LEU A 1 81 ? -11.465 5.813 11.924 1.00 95.19 81 LEU A N 1
ATOM 654 C CA . LEU A 1 81 ? -11.487 6.629 13.145 1.00 95.19 81 LEU A CA 1
ATOM 655 C C . LEU A 1 81 ? -12.216 5.913 14.293 1.00 95.19 81 LEU A C 1
ATOM 657 O O . LEU A 1 81 ? -13.315 5.389 14.124 1.00 95.19 81 LEU A O 1
ATOM 661 N N . ASN A 1 82 ? -11.594 5.926 15.470 1.00 94.81 82 ASN A N 1
ATOM 662 C CA . ASN A 1 82 ? -12.016 5.254 16.698 1.00 94.81 82 ASN A CA 1
ATOM 663 C C . ASN A 1 82 ? -12.267 3.743 16.528 1.00 94.81 82 ASN A C 1
ATOM 665 O O . ASN A 1 82 ? -13.037 3.153 17.280 1.00 94.81 82 ASN A O 1
ATOM 669 N N . SER A 1 83 ? -11.614 3.114 15.548 1.00 94.69 83 SER A N 1
ATOM 670 C CA . SER A 1 83 ? -11.787 1.703 15.203 1.00 94.69 83 SER A CA 1
ATOM 671 C C . SER A 1 83 ? -10.451 1.081 14.765 1.00 94.69 83 SER A C 1
ATOM 673 O O . SER A 1 83 ? -9.377 1.670 14.921 1.00 94.69 83 SER A O 1
ATOM 675 N N . THR A 1 84 ? -10.491 -0.147 14.259 1.00 94.62 84 THR A N 1
ATOM 676 C CA . THR A 1 84 ? -9.347 -0.850 13.664 1.00 94.62 84 THR A CA 1
ATOM 677 C C . THR A 1 84 ? -9.692 -1.285 12.255 1.00 94.62 84 THR A C 1
ATOM 679 O O . THR A 1 84 ? -10.833 -1.681 12.009 1.00 94.62 84 THR A O 1
ATOM 682 N N . ILE A 1 85 ? -8.706 -1.267 11.361 1.00 96.19 85 ILE A N 1
ATOM 683 C CA . ILE A 1 85 ? -8.841 -1.880 10.040 1.00 96.19 85 ILE A CA 1
ATOM 684 C C . ILE A 1 85 ? -9.001 -3.394 10.234 1.00 96.19 85 ILE A C 1
ATOM 686 O O . ILE A 1 85 ? -8.233 -4.019 10.964 1.00 96.19 85 ILE A O 1
ATOM 690 N N . GLU A 1 86 ? -10.034 -3.957 9.624 1.00 96.81 86 GLU A N 1
ATOM 691 C CA . GLU A 1 86 ? -10.320 -5.390 9.591 1.00 96.81 86 GLU A CA 1
ATOM 692 C C . GLU A 1 86 ? -9.852 -6.005 8.274 1.00 96.81 86 GLU A C 1
ATOM 694 O O . GLU A 1 86 ? -9.142 -7.006 8.279 1.00 96.81 86 GLU A O 1
ATOM 699 N N . LEU A 1 87 ? -10.203 -5.361 7.160 1.00 96.19 87 LEU A N 1
ATOM 700 C CA . LEU A 1 87 ? -9.854 -5.791 5.813 1.00 96.19 87 LEU A CA 1
ATOM 701 C C . LEU A 1 87 ? -9.493 -4.577 4.956 1.00 96.19 87 LEU A C 1
ATOM 703 O O . LEU A 1 87 ? -10.041 -3.486 5.135 1.00 96.19 87 LEU A O 1
ATOM 707 N N . VAL A 1 88 ? -8.578 -4.785 4.012 1.00 95.50 88 VAL A N 1
ATOM 708 C CA . VAL A 1 88 ? -8.289 -3.835 2.937 1.00 95.50 88 VAL A CA 1
ATOM 709 C C . VAL A 1 88 ? -8.546 -4.538 1.612 1.00 95.50 88 VAL A C 1
ATOM 711 O O . VAL A 1 88 ? -7.896 -5.533 1.307 1.00 95.50 88 VAL A O 1
ATOM 714 N N . GLU A 1 89 ? -9.493 -4.019 0.840 1.00 95.56 89 GLU A N 1
ATOM 715 C CA . GLU A 1 89 ? -9.743 -4.425 -0.542 1.00 95.56 89 GLU A CA 1
ATOM 716 C C . GLU A 1 89 ? -9.008 -3.448 -1.460 1.00 95.56 89 GLU A C 1
ATOM 718 O O . GLU A 1 89 ? -9.126 -2.229 -1.289 1.00 95.56 89 GLU A O 1
ATOM 723 N N . ILE A 1 90 ? -8.244 -3.968 -2.420 1.00 94.38 90 ILE A N 1
ATOM 724 C CA . ILE A 1 90 ? -7.485 -3.153 -3.367 1.00 94.38 90 ILE A CA 1
ATOM 725 C C . ILE A 1 90 ? -7.644 -3.630 -4.795 1.00 94.38 90 ILE A C 1
ATOM 727 O O . ILE A 1 90 ? -7.742 -4.825 -5.059 1.00 94.38 90 ILE A O 1
ATOM 731 N N . GLU A 1 91 ? -7.578 -2.668 -5.706 1.00 94.56 91 GLU A N 1
ATOM 732 C CA . GLU A 1 91 ? -7.393 -2.909 -7.129 1.00 94.56 91 GLU A CA 1
ATOM 733 C C . GLU A 1 91 ? -6.171 -2.122 -7.598 1.00 94.56 91 GLU A C 1
ATOM 735 O O . GLU A 1 91 ? -6.035 -0.922 -7.315 1.00 94.56 91 GLU A O 1
ATOM 740 N N . THR A 1 92 ? -5.269 -2.803 -8.297 1.00 92.31 92 THR A N 1
ATOM 741 C CA . THR A 1 92 ? -3.998 -2.248 -8.757 1.00 92.31 92 THR A CA 1
ATOM 742 C C . THR A 1 92 ? -3.798 -2.522 -10.242 1.00 92.31 92 THR A C 1
ATOM 744 O O . THR A 1 92 ? -4.260 -3.522 -10.782 1.00 92.31 92 THR A O 1
ATOM 747 N N . GLU A 1 93 ? -3.099 -1.612 -10.907 1.00 93.12 93 GLU A N 1
ATOM 748 C CA . GLU A 1 93 ? -2.620 -1.771 -12.279 1.00 93.12 93 GLU A CA 1
ATOM 749 C C . GLU A 1 93 ? -1.111 -1.529 -12.285 1.00 93.12 93 GLU A C 1
ATOM 751 O O . GLU A 1 93 ? -0.642 -0.607 -11.621 1.00 93.12 93 GLU A O 1
ATOM 756 N N . ILE A 1 94 ? -0.355 -2.324 -13.038 1.00 92.00 94 ILE A N 1
ATOM 757 C CA . ILE A 1 94 ? 1.072 -2.093 -13.283 1.00 92.00 94 ILE A CA 1
ATOM 758 C C . ILE A 1 94 ? 1.217 -1.689 -14.747 1.00 92.00 94 ILE A C 1
ATOM 760 O O . ILE A 1 94 ? 0.861 -2.460 -15.637 1.00 92.00 94 ILE A O 1
ATOM 764 N N . LYS A 1 95 ? 1.710 -0.473 -14.995 1.00 91.81 95 LYS A N 1
ATOM 765 C CA . LYS A 1 95 ? 2.038 0.001 -16.344 1.00 91.81 95 LYS A CA 1
ATOM 766 C C . LYS A 1 95 ? 3.518 -0.216 -16.613 1.00 91.81 95 LYS A C 1
ATOM 768 O O . LYS A 1 95 ? 4.337 0.209 -15.809 1.00 91.81 95 LYS A O 1
ATOM 773 N N . GLU A 1 96 ? 3.852 -0.833 -17.735 1.00 85.94 96 GLU A N 1
ATOM 774 C CA . GLU A 1 96 ? 5.231 -1.089 -18.161 1.00 85.94 96 GLU A 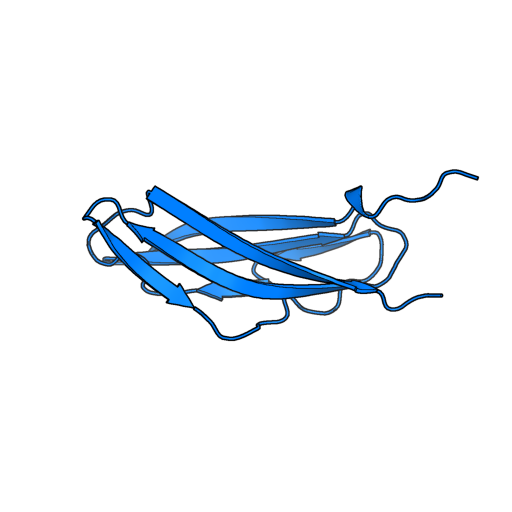CA 1
ATOM 775 C C . GLU A 1 96 ? 5.706 0.027 -19.111 1.00 85.94 96 GLU A C 1
ATOM 777 O O . GLU A 1 96 ? 4.964 0.473 -19.989 1.00 85.94 96 GLU A O 1
ATOM 782 N N . PHE A 1 97 ? 6.945 0.483 -18.929 1.00 77.69 97 PHE A N 1
ATOM 783 C CA . PHE A 1 97 ? 7.632 1.458 -19.777 1.00 77.69 97 PHE A CA 1
ATOM 784 C C . PHE A 1 97 ? 8.869 0.785 -20.383 1.00 77.69 97 PHE A C 1
ATOM 786 O O . PHE A 1 97 ? 10.003 1.117 -20.059 1.00 77.69 97 PHE A O 1
ATOM 793 N N . GLY A 1 98 ? 8.647 -0.206 -21.242 1.00 62.53 98 GLY A N 1
ATOM 794 C CA . GLY A 1 98 ? 9.712 -0.955 -21.906 1.00 62.53 98 GLY A CA 1
ATOM 795 C C . GLY A 1 98 ? 9.130 -1.926 -22.928 1.00 62.53 98 GLY A C 1
ATOM 796 O O . GLY A 1 98 ? 8.103 -2.545 -22.666 1.00 62.53 98 GLY A O 1
ATOM 797 N N . LEU A 1 99 ? 9.746 -1.978 -24.110 1.00 46.31 99 LEU A N 1
ATOM 798 C CA . LEU A 1 99 ? 9.477 -2.912 -25.210 1.00 46.31 99 LEU A CA 1
ATOM 799 C C . LEU A 1 99 ? 10.595 -3.953 -25.270 1.00 46.31 99 LEU A C 1
ATOM 801 O O . LEU A 1 99 ? 11.763 -3.533 -25.087 1.00 46.31 99 LEU A O 1
#

Secondary structure (DSSP, 8-state):
-----GGGEEEEEEEEEETTEEEEEEEEEE-SSS-EEEEEEEEEEEETTS-EEEE-S-EE---B-TTEEETTS-EEEEETTTS-EEEEEEEEEEEE---

Sequence (99 aa):
MQTKNRDDVEVSFRQKRENSGWQVEWKVENNSADTIEPVLKFRKYICKNGSSQEIGVQQSLGVMEPESRKLNAIRDQKICLNSTIELVEIETEIKEFGL

Nearest PDB structures (foldseek):
  2xsk-assembly1_A  TM=5.116E-01  e=6.471E-02  Escherichia coli
  2n59-assembly1_A  TM=4.251E-01  e=1.051E-01  Rhodopseudomonas palustris DX-1
  8jrv-assembly1_A  TM=3.282E-01  e=9.433E-02  Homo sapiens
  8hst-assembly2_B  TM=1.902E-01  e=8.026E-02  Rattus norvegicus
  7r0j-assembly1_C  TM=1.938E-01  e=4.744E-01  Homo sapiens

Mean predicted aligned error: 5.48 Å

pLDDT: mean 88.87, std 14.29, range [32.28, 97.75]